Protein AF-A0A0H4QLF1-F1 (afdb_monomer_lite)

Organism: NCBI:txid1007676

pLDDT: mean 71.84, std 19.34, range [34.72, 92.56]

Sequence (118 aa):
MKTKSITLSILLIGISIGSITSIGSSPTSVSAYTSSTSNELPKKIMISREDISLPLSIPTYELNSNKIQKTSKKLNILNKEKTQLKTFYAKKISVHNRVYWKLANNKIIDDKRVVIIK

Foldseek 3Di:
DDDDDDDDDDDDDPDDDDPDDDDDDDPPPPPQQPFPQDPDFWFKKAFDDPDPPDDQWAWKWAQDSLDTHTDPDTHRQADPVNPDGDIFTWGWTAGPNFIWTQGPVRIIDGPVRIDTDD

Radius of gyration: 26.17 Å; chains: 1; bounding box: 83×54×43 Å

Secondary structure (DSSP, 8-state):
-PPP-----------------------------------PPPEEEEE--S-SSS-SEEEEEEEETTEEEEEEEEEE-B-TTSSSBPEEEEEEEEETTEEEEEETTSEEEEGGGEEE--

Structure (mmCIF, N/CA/C/O backbone):
data_AF-A0A0H4QLF1-F1
#
_entry.id   AF-A0A0H4QLF1-F1
#
loop_
_atom_site.group_PDB
_atom_site.id
_atom_site.type_symbol
_atom_site.label_atom_id
_atom_site.label_alt_id
_atom_site.label_comp_id
_atom_site.label_asym_id
_atom_site.label_entity_id
_atom_site.label_seq_id
_atom_site.pdbx_PDB_ins_code
_atom_site.Cartn_x
_atom_site.Cartn_y
_atom_site.Cartn_z
_atom_site.occupancy
_atom_site.B_iso_or_equiv
_atom_site.auth_seq_id
_atom_site.auth_comp_id
_atom_site.auth_asym_id
_atom_site.auth_atom_id
_atom_site.pdbx_PDB_model_num
ATOM 1 N N . MET A 1 1 ? 69.152 36.565 -18.820 1.00 41.06 1 MET A N 1
ATOM 2 C CA . MET A 1 1 ? 67.809 36.641 -18.200 1.00 41.06 1 MET A CA 1
ATOM 3 C C . MET A 1 1 ? 67.082 35.339 -18.507 1.00 41.06 1 MET A C 1
ATOM 5 O O . MET A 1 1 ? 66.979 34.998 -19.675 1.00 41.06 1 MET A O 1
ATOM 9 N N . LYS A 1 2 ? 66.697 34.562 -17.485 1.00 39.53 2 LYS A N 1
ATOM 10 C CA . LYS A 1 2 ? 66.029 33.257 -17.648 1.00 39.53 2 LYS A CA 1
ATOM 11 C C . LYS A 1 2 ? 64.514 33.473 -17.718 1.00 39.53 2 LYS A C 1
ATOM 13 O O . LYS A 1 2 ? 63.941 34.032 -16.785 1.00 39.53 2 LYS A O 1
ATOM 18 N N . THR A 1 3 ? 63.887 33.065 -18.815 1.00 44.91 3 THR A N 1
ATOM 19 C CA . THR A 1 3 ? 62.429 33.040 -18.987 1.00 44.91 3 THR A CA 1
ATOM 20 C C . THR A 1 3 ? 61.838 31.708 -18.526 1.00 44.91 3 THR A C 1
ATOM 22 O O . THR A 1 3 ? 62.526 30.702 -18.373 1.00 44.91 3 THR A O 1
ATOM 25 N N . LYS A 1 4 ? 60.554 31.786 -18.184 1.00 45.84 4 LYS A N 1
ATOM 26 C CA . LYS A 1 4 ? 59.809 30.938 -17.257 1.00 45.84 4 LYS A CA 1
ATOM 27 C C . LYS A 1 4 ? 59.284 29.638 -17.885 1.00 45.84 4 LYS A C 1
ATOM 29 O O . LYS A 1 4 ? 58.866 29.630 -19.032 1.00 45.84 4 LYS A O 1
ATOM 34 N N . SER A 1 5 ? 59.259 28.605 -17.039 1.00 47.84 5 SER A N 1
ATOM 35 C CA . SER A 1 5 ? 58.187 27.624 -16.778 1.00 47.84 5 SER A CA 1
ATOM 36 C C . SER A 1 5 ? 57.089 27.424 -17.827 1.00 47.84 5 SER A C 1
ATOM 38 O O . SER A 1 5 ? 56.299 28.341 -18.025 1.00 47.84 5 SER A O 1
ATOM 40 N N . ILE A 1 6 ? 56.938 26.185 -18.322 1.00 55.62 6 ILE A N 1
ATOM 41 C CA . ILE A 1 6 ? 55.639 25.551 -18.619 1.00 55.62 6 ILE A CA 1
ATOM 42 C C . ILE A 1 6 ? 55.780 24.037 -18.369 1.00 55.62 6 ILE A C 1
ATOM 44 O O . ILE A 1 6 ? 56.351 23.315 -19.181 1.00 55.62 6 ILE A O 1
ATOM 48 N N . THR A 1 7 ? 55.253 23.545 -17.249 1.00 52.88 7 THR A N 1
ATOM 49 C CA . THR A 1 7 ? 54.896 22.132 -17.059 1.00 52.88 7 THR A CA 1
ATOM 50 C C . THR A 1 7 ? 53.381 22.036 -17.116 1.00 52.88 7 THR A C 1
ATOM 52 O O . THR A 1 7 ? 52.693 22.478 -16.198 1.00 52.88 7 THR A O 1
ATOM 55 N N . LEU A 1 8 ? 52.848 21.477 -18.202 1.00 43.09 8 LEU A N 1
ATOM 56 C CA . LEU A 1 8 ? 51.429 21.167 -18.287 1.00 43.09 8 LEU A CA 1
ATOM 57 C C . LEU A 1 8 ? 51.195 19.938 -19.171 1.00 43.09 8 LEU A C 1
ATOM 59 O O . LEU A 1 8 ? 51.453 19.960 -20.369 1.00 43.09 8 LEU A O 1
ATOM 63 N N . SER A 1 9 ? 50.653 18.909 -18.522 1.00 42.34 9 SER A N 1
ATOM 64 C CA . SER A 1 9 ? 49.767 17.886 -19.082 1.00 42.34 9 SER A CA 1
ATOM 65 C C . SER A 1 9 ? 50.308 16.940 -20.146 1.00 42.34 9 SER A C 1
ATOM 67 O O . SER A 1 9 ? 50.145 17.205 -21.329 1.00 42.34 9 SER A O 1
ATOM 69 N N . ILE A 1 10 ? 50.708 15.735 -19.720 1.00 50.31 10 ILE A N 1
ATOM 70 C CA . ILE A 1 10 ? 50.267 14.504 -20.397 1.00 50.31 10 ILE A CA 1
ATOM 71 C C . ILE A 1 10 ? 49.868 13.477 -19.330 1.00 50.31 10 ILE A C 1
ATOM 73 O O . ILE A 1 10 ? 50.649 12.660 -18.853 1.00 50.31 10 ILE A O 1
ATOM 77 N N . LEU A 1 11 ? 48.602 13.589 -18.938 1.00 46.16 11 LEU A N 1
ATOM 78 C CA . LEU A 1 11 ? 47.746 12.488 -18.523 1.00 46.16 11 LEU A CA 1
ATOM 79 C C . LEU A 1 11 ? 47.736 11.459 -19.665 1.00 46.16 11 LEU A C 1
ATOM 81 O O . LEU A 1 11 ? 47.247 11.826 -20.725 1.00 46.16 11 LEU A O 1
ATOM 85 N N . LEU A 1 12 ? 48.259 10.238 -19.484 1.00 44.72 12 LEU A N 1
ATOM 86 C CA . LEU A 1 12 ? 47.732 9.006 -20.102 1.00 44.72 12 LEU A CA 1
ATOM 87 C C . LEU A 1 12 ? 48.572 7.757 -19.762 1.00 44.72 12 LEU A C 1
ATOM 89 O O . LEU A 1 12 ? 49.792 7.813 -19.699 1.00 44.72 12 LEU A O 1
ATOM 93 N N . ILE A 1 13 ? 47.869 6.620 -19.702 1.00 46.84 13 ILE A N 1
ATOM 94 C CA . ILE A 1 13 ? 48.340 5.220 -19.707 1.00 46.84 13 ILE A CA 1
ATOM 95 C C . ILE A 1 13 ? 48.477 4.577 -18.319 1.00 46.84 13 ILE A C 1
ATOM 97 O O . ILE A 1 13 ? 49.554 4.396 -17.765 1.00 46.84 13 ILE A O 1
ATOM 101 N N . GLY A 1 14 ? 47.330 4.122 -17.816 1.00 39.84 14 GLY A N 1
ATOM 102 C CA . GLY A 1 14 ? 47.233 2.948 -16.953 1.00 39.84 14 GLY A CA 1
ATOM 103 C C . GLY A 1 14 ? 46.393 1.882 -17.655 1.00 39.84 14 GLY A C 1
ATOM 104 O O . GLY A 1 14 ? 45.257 1.639 -17.264 1.00 39.84 14 GLY A O 1
ATOM 105 N N . ILE A 1 15 ? 46.910 1.305 -18.744 1.00 53.22 15 ILE A N 1
ATOM 106 C CA . ILE A 1 15 ? 46.337 0.105 -19.364 1.00 53.22 15 ILE A CA 1
ATOM 107 C C . ILE A 1 15 ? 46.997 -1.081 -18.663 1.00 53.22 15 ILE A C 1
ATOM 109 O O . ILE A 1 15 ? 48.130 -1.418 -18.982 1.00 53.22 15 ILE A O 1
ATOM 113 N N . SER A 1 16 ? 46.300 -1.703 -17.714 1.00 43.97 16 SER A N 1
ATOM 114 C CA . SER A 1 16 ? 46.700 -3.009 -17.188 1.00 43.97 16 SER A CA 1
ATOM 115 C C . SER A 1 16 ? 45.502 -3.945 -17.100 1.00 43.97 16 SER A C 1
ATOM 117 O O . SER A 1 16 ? 44.726 -3.906 -16.155 1.00 43.97 16 SER A O 1
ATOM 119 N N . ILE A 1 17 ? 45.400 -4.755 -18.155 1.00 53.56 17 ILE A N 1
ATOM 120 C CA . ILE A 1 17 ? 45.324 -6.221 -18.113 1.00 53.56 17 ILE A CA 1
ATOM 121 C C . ILE A 1 17 ? 44.131 -6.820 -17.353 1.00 53.56 17 ILE A C 1
ATOM 123 O O . ILE A 1 17 ? 44.076 -6.834 -16.129 1.00 53.56 17 ILE A O 1
ATOM 127 N N . GLY A 1 18 ? 43.236 -7.449 -18.117 1.00 43.41 18 GLY A N 1
ATOM 128 C CA . GLY A 1 18 ? 42.208 -8.337 -17.577 1.00 43.41 18 GLY A CA 1
ATOM 129 C C . GLY A 1 18 ? 41.304 -8.999 -18.616 1.00 43.41 18 GLY A C 1
ATOM 130 O O . GLY A 1 18 ? 40.170 -9.333 -18.296 1.00 43.41 18 GLY A O 1
ATOM 131 N N . SER A 1 19 ? 41.758 -9.181 -19.860 1.00 49.28 19 SER A N 1
ATOM 132 C CA . SER A 1 19 ? 41.023 -9.976 -20.849 1.00 49.28 19 SER A CA 1
ATOM 133 C C . SER A 1 19 ? 41.350 -11.454 -20.676 1.00 49.28 19 SER A C 1
ATOM 135 O O . SER A 1 19 ? 42.282 -11.942 -21.300 1.00 49.28 19 SER A O 1
ATOM 137 N N . ILE A 1 20 ? 40.575 -12.158 -19.853 1.00 53.44 20 ILE A N 1
ATOM 138 C CA . ILE A 1 20 ? 40.220 -13.569 -20.073 1.00 53.44 20 ILE A CA 1
ATOM 139 C C . ILE A 1 20 ? 38.977 -13.903 -19.246 1.00 53.44 20 ILE A C 1
ATOM 141 O O . ILE A 1 20 ? 39.060 -14.195 -18.063 1.00 53.44 20 ILE A O 1
ATOM 145 N N . THR A 1 21 ? 37.814 -13.853 -19.888 1.00 47.38 21 THR A N 1
ATOM 146 C CA . THR A 1 21 ? 36.712 -14.815 -19.708 1.00 47.38 21 THR A CA 1
ATOM 147 C C . THR A 1 21 ? 35.736 -14.604 -20.865 1.00 47.38 21 THR A C 1
ATOM 149 O O . THR A 1 21 ? 34.788 -13.828 -20.797 1.00 47.38 21 THR A O 1
ATOM 152 N N . SER A 1 22 ? 35.993 -15.280 -21.984 1.00 47.34 22 SER A N 1
ATOM 153 C CA . SER A 1 22 ? 34.999 -15.451 -23.039 1.00 47.34 22 SER A CA 1
ATOM 154 C C . SER A 1 22 ? 34.093 -16.622 -22.670 1.00 47.34 22 SER A C 1
ATOM 156 O O . SER A 1 22 ? 34.440 -17.759 -22.972 1.00 47.34 22 SER A O 1
ATOM 158 N N . ILE A 1 23 ? 32.937 -16.384 -22.052 1.00 51.50 23 ILE A N 1
ATOM 159 C CA . ILE A 1 23 ? 31.831 -17.346 -22.142 1.00 51.50 23 ILE A CA 1
ATOM 160 C C . ILE A 1 23 ? 30.514 -16.573 -22.222 1.00 51.50 23 ILE A C 1
ATOM 162 O O . ILE A 1 23 ? 30.052 -15.998 -2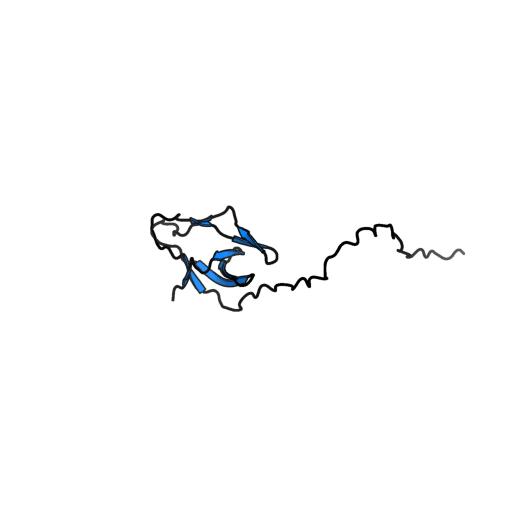1.245 1.00 51.50 23 ILE A O 1
ATOM 166 N N . GLY A 1 24 ? 29.961 -16.558 -23.437 1.00 43.69 24 GLY A N 1
ATOM 167 C CA . GLY A 1 24 ? 28.544 -16.426 -23.772 1.00 43.69 24 GLY A CA 1
ATOM 168 C C . GLY A 1 24 ? 27.674 -15.550 -22.879 1.00 43.69 24 GLY A C 1
ATOM 169 O O . GLY A 1 24 ? 27.102 -16.014 -21.900 1.00 43.69 24 GLY A O 1
ATOM 170 N N . SER A 1 25 ? 27.432 -14.319 -23.305 1.00 39.44 25 SER A N 1
ATOM 171 C CA . SER A 1 25 ? 26.171 -13.640 -23.027 1.00 39.44 25 SER A CA 1
ATOM 172 C C . SER A 1 25 ? 25.948 -12.652 -24.150 1.00 39.44 25 SER A C 1
ATOM 174 O O . SER A 1 25 ? 26.710 -11.701 -24.314 1.00 39.44 25 SER A O 1
ATOM 176 N N . SER A 1 26 ? 24.924 -12.921 -24.953 1.00 42.28 26 SER A N 1
ATOM 177 C CA . SER A 1 26 ? 24.328 -11.966 -25.877 1.00 42.28 26 SER A CA 1
ATOM 178 C C . SER A 1 26 ? 24.314 -10.571 -25.242 1.00 42.28 26 SER A C 1
ATOM 180 O O . SER A 1 26 ? 24.057 -10.483 -24.033 1.00 42.28 26 SER A O 1
ATOM 182 N N . PRO A 1 27 ? 24.538 -9.480 -26.000 1.00 46.03 27 PRO A N 1
ATOM 183 C CA . PRO A 1 27 ? 24.202 -8.149 -25.523 1.00 46.03 27 PRO A CA 1
ATOM 184 C C . PRO A 1 27 ? 22.690 -8.137 -25.317 1.00 46.03 27 PRO A C 1
ATOM 186 O O . PRO A 1 27 ? 21.909 -7.839 -26.216 1.00 46.03 27 PRO A O 1
ATOM 189 N N . THR A 1 28 ? 22.263 -8.566 -24.134 1.00 37.34 28 THR A N 1
ATOM 190 C CA . THR A 1 28 ? 20.879 -8.498 -23.719 1.00 37.34 28 THR A CA 1
ATOM 191 C C . THR A 1 28 ? 20.695 -7.021 -23.498 1.00 37.34 28 THR A C 1
ATOM 193 O O . THR A 1 28 ? 21.183 -6.472 -22.509 1.00 37.34 28 THR A O 1
ATOM 196 N N . SER A 1 29 ? 20.125 -6.362 -24.505 1.00 40.12 29 SER A N 1
ATOM 197 C CA . SER A 1 29 ? 19.739 -4.969 -24.453 1.00 40.12 29 SER A CA 1
ATOM 198 C C . SER A 1 29 ? 19.069 -4.766 -23.106 1.00 40.12 29 SER A C 1
ATOM 200 O O . SER A 1 29 ? 18.008 -5.336 -22.841 1.00 40.12 29 SER A O 1
ATOM 202 N N . VAL A 1 30 ? 19.730 -4.030 -22.214 1.00 39.78 30 VAL A N 1
ATOM 203 C CA . VAL A 1 30 ? 19.123 -3.626 -20.955 1.00 39.78 30 VAL A CA 1
ATOM 204 C C . VAL A 1 30 ? 18.097 -2.596 -21.384 1.00 39.78 30 VAL A C 1
ATOM 206 O O . VAL A 1 30 ? 18.397 -1.411 -21.492 1.00 39.78 30 VAL A O 1
ATOM 209 N N . SER A 1 31 ? 16.916 -3.077 -21.780 1.00 34.72 31 SER A N 1
ATOM 210 C CA . SER A 1 31 ? 15.772 -2.230 -22.045 1.00 34.72 31 SER A CA 1
ATOM 211 C C . SER A 1 31 ? 15.609 -1.418 -20.775 1.00 34.72 31 SER A C 1
ATOM 213 O O . SER A 1 31 ? 15.320 -1.966 -19.709 1.00 34.72 31 SER A O 1
ATOM 215 N N . ALA A 1 32 ? 15.944 -0.133 -20.852 1.00 38.69 32 ALA A N 1
ATOM 216 C CA . ALA A 1 32 ? 15.728 0.789 -19.766 1.00 38.69 32 ALA A CA 1
ATOM 217 C C . ALA A 1 32 ? 14.212 0.840 -19.590 1.00 38.69 32 ALA A C 1
ATOM 219 O O . ALA A 1 32 ? 13.514 1.534 -20.324 1.00 38.69 32 ALA A O 1
ATOM 220 N N . TYR A 1 33 ? 13.697 0.022 -18.672 1.00 40.56 33 TYR A N 1
ATOM 221 C CA . TYR A 1 33 ? 12.295 0.022 -18.296 1.00 40.56 33 TYR A CA 1
ATOM 222 C C . TYR A 1 33 ? 12.035 1.363 -17.616 1.00 40.56 33 TYR A C 1
ATOM 224 O O . TYR A 1 33 ? 12.266 1.552 -16.417 1.00 40.56 33 TYR A O 1
ATOM 232 N N . THR A 1 34 ? 11.644 2.335 -18.432 1.00 45.31 34 THR A N 1
ATOM 233 C CA . THR A 1 34 ? 11.231 3.656 -18.001 1.00 45.31 34 THR A CA 1
ATOM 234 C C . THR A 1 34 ? 9.983 3.467 -17.151 1.00 45.31 34 THR A C 1
ATOM 236 O O . THR A 1 34 ? 8.945 2.990 -17.603 1.00 45.31 34 THR A O 1
ATOM 239 N N . SER A 1 35 ? 10.091 3.788 -15.864 1.00 45.94 35 SER A N 1
ATOM 240 C CA . SER A 1 35 ? 8.927 3.914 -14.999 1.00 45.94 35 SER A CA 1
ATOM 241 C C . SER A 1 35 ? 8.051 5.027 -15.568 1.00 45.94 35 SER A C 1
ATOM 243 O O . SER A 1 35 ? 8.357 6.212 -15.404 1.00 45.94 35 SER A O 1
ATOM 245 N N . SER A 1 36 ? 6.978 4.666 -16.264 1.00 50.91 36 SER A N 1
ATOM 246 C CA . SER A 1 36 ? 5.980 5.620 -16.726 1.00 50.91 36 SER A CA 1
ATOM 247 C C . SER A 1 36 ? 5.239 6.147 -15.497 1.00 50.91 36 SER A C 1
ATOM 249 O O . SER A 1 36 ? 4.278 5.549 -15.001 1.00 50.91 36 SER A O 1
ATOM 251 N N . THR A 1 37 ? 5.731 7.257 -14.951 1.00 54.84 37 THR A N 1
ATOM 252 C CA . THR A 1 37 ? 4.991 8.020 -13.952 1.00 54.84 37 THR A CA 1
ATOM 253 C C . THR A 1 37 ? 3.782 8.591 -14.681 1.00 54.84 37 THR A C 1
ATOM 255 O O . THR A 1 37 ? 3.941 9.474 -15.516 1.00 54.84 37 THR A O 1
ATOM 258 N N . SER A 1 38 ? 2.586 8.047 -14.428 1.00 57.69 38 SER A N 1
ATOM 259 C CA . SER A 1 38 ? 1.348 8.570 -15.021 1.00 57.69 38 SER A CA 1
ATOM 260 C C . SER A 1 38 ? 1.244 10.071 -14.731 1.00 57.69 38 SER A C 1
ATOM 262 O O . SER A 1 38 ? 1.606 10.506 -13.641 1.00 57.69 38 SER A O 1
ATOM 264 N N . ASN A 1 39 ? 0.780 10.883 -15.680 1.00 59.91 39 ASN A N 1
ATOM 265 C CA . ASN A 1 39 ? 0.570 12.325 -15.480 1.00 59.91 39 ASN A CA 1
ATOM 266 C C . ASN A 1 39 ? -0.737 12.650 -14.739 1.00 59.91 39 ASN A C 1
ATOM 268 O O . ASN A 1 39 ? -1.097 13.814 -14.604 1.00 59.91 39 ASN A O 1
ATOM 272 N N . GLU A 1 40 ? -1.432 11.642 -14.211 1.00 72.06 40 GLU A N 1
ATOM 273 C CA . GLU A 1 40 ? -2.665 11.847 -13.457 1.00 72.06 40 GLU A CA 1
ATOM 274 C C . GLU A 1 40 ? -2.462 12.695 -12.192 1.00 72.06 40 GLU A C 1
ATOM 276 O O . GLU A 1 40 ? -1.471 12.562 -11.462 1.00 72.06 40 GLU A O 1
ATOM 281 N N . LEU A 1 41 ? -3.449 13.554 -11.924 1.00 83.12 41 LEU A N 1
ATOM 282 C CA . LEU A 1 41 ? -3.541 14.322 -10.687 1.00 83.12 41 LEU A CA 1
ATOM 283 C C . LEU A 1 41 ? -3.705 13.386 -9.475 1.00 83.12 41 LEU A C 1
ATOM 285 O O . LEU A 1 41 ? -4.290 12.303 -9.606 1.00 83.12 41 LEU A O 1
ATOM 289 N N . PRO A 1 42 ? -3.221 13.783 -8.282 1.00 89.00 42 PRO A N 1
ATOM 290 C CA . PRO A 1 42 ? -3.487 13.045 -7.054 1.00 89.00 42 PRO A CA 1
ATOM 291 C C . PRO A 1 42 ? -4.994 12.892 -6.815 1.00 89.00 42 PRO A C 1
ATOM 293 O O . PRO A 1 42 ? -5.747 13.858 -6.913 1.00 89.00 42 PRO A O 1
ATOM 296 N N . LYS A 1 43 ? -5.429 11.683 -6.463 1.00 91.00 43 LYS A N 1
ATOM 297 C CA . LYS A 1 43 ? -6.820 11.355 -6.129 1.00 91.00 43 LYS A CA 1
ATOM 298 C C . LYS A 1 43 ? -6.928 10.989 -4.655 1.00 91.00 43 LYS A C 1
ATOM 300 O O . LYS A 1 43 ? -5.966 10.500 -4.053 1.00 91.00 43 LYS A O 1
ATOM 305 N N . LYS A 1 44 ? -8.106 11.216 -4.074 1.00 92.44 44 LYS A N 1
ATOM 306 C CA . LYS A 1 44 ? -8.423 10.745 -2.727 1.00 92.44 44 LYS A CA 1
ATOM 307 C C . LYS A 1 44 ? -8.735 9.252 -2.791 1.00 92.44 44 LYS A C 1
ATOM 309 O O . LYS A 1 44 ? -9.599 8.808 -3.543 1.00 92.44 44 LYS A O 1
ATOM 314 N N . ILE A 1 45 ? -8.009 8.479 -2.003 1.00 90.56 45 ILE A N 1
ATOM 315 C CA . ILE A 1 45 ? -8.124 7.032 -1.944 1.00 90.56 45 ILE A CA 1
ATOM 316 C C . ILE A 1 45 ? -8.354 6.565 -0.512 1.00 90.56 45 ILE A C 1
ATOM 318 O O . ILE A 1 45 ? -7.932 7.205 0.455 1.00 90.56 45 ILE A O 1
ATOM 322 N N . MET A 1 46 ? -8.988 5.412 -0.383 1.00 90.44 46 MET A N 1
ATOM 323 C CA . MET A 1 46 ? -9.101 4.657 0.854 1.00 90.44 46 MET A CA 1
ATOM 324 C C . MET A 1 46 ? -8.529 3.267 0.625 1.00 90.44 46 MET A C 1
ATOM 326 O O . MET A 1 46 ? -8.615 2.727 -0.474 1.00 90.44 46 MET A O 1
ATOM 330 N N . ILE A 1 47 ? -7.924 2.677 1.647 1.00 87.69 47 ILE A N 1
ATOM 331 C CA . ILE A 1 47 ? -7.433 1.304 1.537 1.00 87.69 47 ILE A CA 1
ATOM 332 C C . ILE A 1 47 ? -8.637 0.372 1.680 1.00 87.69 47 ILE A C 1
ATOM 334 O O . ILE A 1 47 ? -9.324 0.405 2.700 1.00 87.69 47 ILE A O 1
ATOM 338 N N . SER A 1 48 ? -8.892 -0.416 0.635 1.00 76.75 48 SER A N 1
ATOM 339 C CA . SER A 1 48 ? -9.925 -1.445 0.608 1.00 76.75 48 SER A CA 1
ATOM 340 C C . SER A 1 48 ? -9.651 -2.479 1.690 1.00 76.75 48 SER A C 1
ATOM 342 O O . SER A 1 48 ? -8.513 -2.936 1.853 1.00 76.75 48 SER A O 1
ATOM 344 N N . ARG A 1 49 ? -10.701 -2.865 2.409 1.00 73.31 49 ARG A N 1
ATOM 345 C CA . ARG A 1 49 ? -10.680 -4.009 3.311 1.00 73.31 49 ARG A CA 1
ATOM 346 C C . ARG A 1 49 ? -11.865 -4.905 2.993 1.00 73.31 49 ARG A C 1
ATOM 348 O O . ARG A 1 49 ? -12.976 -4.412 2.842 1.00 73.31 49 ARG A O 1
ATOM 355 N N . GLU A 1 50 ? -11.602 -6.199 2.925 1.00 65.50 50 GLU A N 1
ATOM 356 C CA . GLU A 1 50 ? -12.645 -7.219 2.785 1.00 65.50 50 GLU A CA 1
ATOM 357 C C . GLU A 1 50 ? -13.159 -7.669 4.164 1.00 65.50 50 GLU A C 1
ATOM 359 O O . GLU A 1 50 ? -14.330 -7.995 4.296 1.00 65.50 50 GLU A O 1
ATOM 364 N N . ASP A 1 51 ? -12.314 -7.611 5.209 1.00 59.06 51 ASP A N 1
ATOM 365 C CA . ASP A 1 51 ? -12.633 -8.091 6.564 1.00 59.06 51 ASP A CA 1
ATOM 366 C C . ASP A 1 51 ? -11.971 -7.225 7.672 1.00 59.06 51 ASP A C 1
ATOM 368 O O . ASP A 1 51 ? -10.946 -6.549 7.478 1.00 59.06 51 ASP A O 1
ATOM 372 N N . ILE A 1 52 ? -12.585 -7.222 8.856 1.00 58.50 52 ILE A N 1
ATOM 373 C CA . ILE A 1 52 ? -12.127 -6.614 10.108 1.00 58.50 52 ILE A CA 1
ATOM 374 C C . ILE A 1 52 ? -10.979 -7.415 10.746 1.00 58.50 52 ILE A C 1
ATOM 376 O O . ILE A 1 52 ? -10.115 -6.809 11.383 1.00 58.50 52 ILE A O 1
ATOM 380 N N . SER A 1 53 ? -10.915 -8.729 10.503 1.00 63.53 53 SER A N 1
ATOM 381 C CA . SER A 1 53 ? -9.867 -9.634 11.009 1.00 63.53 53 SER A CA 1
ATOM 382 C C . SER A 1 53 ? -8.464 -9.358 10.438 1.00 63.53 53 SER A C 1
ATOM 384 O O . SER A 1 53 ? -7.449 -9.690 11.054 1.00 63.53 53 SER A O 1
ATOM 386 N N . LEU A 1 54 ? -8.389 -8.714 9.268 1.00 68.62 54 LEU A N 1
ATOM 387 C CA . LEU A 1 54 ? -7.130 -8.366 8.617 1.00 68.62 54 LEU A CA 1
ATOM 388 C C . LEU A 1 54 ? -6.378 -7.249 9.364 1.00 68.62 54 LEU A C 1
ATOM 390 O O . LEU A 1 54 ? -6.993 -6.372 9.977 1.00 68.62 54 LEU A O 1
ATOM 394 N N . PRO A 1 55 ? -5.035 -7.212 9.263 1.00 69.88 55 PRO A N 1
ATOM 395 C CA . PRO A 1 55 ? -4.227 -6.226 9.966 1.00 69.88 55 PRO A CA 1
ATOM 396 C C . PRO A 1 55 ? -4.672 -4.789 9.668 1.00 69.88 55 PRO A C 1
ATOM 398 O O . PRO A 1 55 ? -4.677 -4.354 8.517 1.00 69.88 55 PRO A O 1
ATOM 401 N N . LEU A 1 56 ? -4.905 -4.001 10.724 1.00 80.94 56 LEU A N 1
ATOM 402 C CA . LEU A 1 56 ? -5.198 -2.554 10.670 1.00 80.94 56 LEU A CA 1
ATOM 403 C C . LEU A 1 56 ? -4.012 -1.706 10.164 1.00 80.94 56 LEU A C 1
ATOM 405 O O . LEU A 1 56 ? -4.004 -0.475 10.231 1.00 80.94 56 LEU A O 1
ATOM 409 N N . SER A 1 57 ? -2.966 -2.368 9.680 1.00 83.50 57 SER A N 1
ATOM 410 C CA . SER A 1 57 ? -1.830 -1.745 9.036 1.00 83.50 57 SER A CA 1
ATOM 411 C C . SER A 1 57 ? -1.358 -2.606 7.872 1.00 83.50 57 SER A C 1
ATOM 413 O O . SER A 1 57 ? -1.175 -3.816 8.013 1.00 83.50 57 SER A O 1
ATOM 415 N N . ILE A 1 58 ? -1.146 -1.986 6.714 1.00 85.94 58 ILE A N 1
ATOM 416 C CA . ILE A 1 58 ? -0.690 -2.694 5.515 1.00 85.94 58 ILE A CA 1
ATOM 417 C C . ILE A 1 58 ? 0.813 -2.490 5.307 1.00 85.94 58 ILE A C 1
ATOM 419 O O . ILE A 1 58 ? 1.339 -1.421 5.636 1.00 85.94 58 ILE A O 1
ATOM 423 N N . PRO A 1 59 ? 1.533 -3.488 4.768 1.00 86.94 59 PRO A N 1
ATOM 424 C CA . PRO A 1 59 ? 2.915 -3.284 4.359 1.00 86.94 59 PRO A CA 1
ATOM 425 C C . PRO A 1 59 ? 2.975 -2.212 3.268 1.00 86.94 59 PRO A C 1
ATOM 427 O O . PRO A 1 59 ? 2.170 -2.226 2.335 1.00 86.94 59 PRO A O 1
ATOM 430 N N . THR A 1 60 ? 3.937 -1.300 3.386 1.00 90.75 60 THR A N 1
ATOM 431 C CA . THR A 1 60 ? 4.249 -0.342 2.322 1.00 90.75 60 THR A CA 1
ATOM 432 C C . THR A 1 60 ? 5.458 -0.780 1.517 1.00 90.75 60 THR A C 1
ATOM 434 O O . THR A 1 60 ? 6.232 -1.648 1.931 1.00 90.75 60 THR A O 1
ATOM 437 N N . TYR A 1 61 ? 5.607 -0.163 0.354 1.00 91.25 61 TYR A N 1
ATOM 438 C CA . TYR A 1 61 ? 6.779 -0.309 -0.490 1.00 91.25 61 TYR A CA 1
ATOM 439 C C . TYR A 1 61 ? 7.410 1.057 -0.754 1.00 91.25 61 TYR A C 1
ATOM 441 O O . TYR A 1 61 ? 6.745 2.086 -0.629 1.00 91.25 61 TYR A O 1
ATOM 449 N N . GLU A 1 62 ? 8.676 1.060 -1.139 1.00 89.75 62 GLU A N 1
ATOM 450 C CA . GLU A 1 62 ? 9.405 2.234 -1.610 1.00 89.75 62 GLU A CA 1
ATOM 451 C C . GLU A 1 62 ? 9.889 2.002 -3.041 1.00 89.75 62 GLU A C 1
ATOM 453 O O . GLU A 1 62 ? 10.210 0.875 -3.430 1.00 89.75 62 GLU A O 1
ATOM 458 N N . LEU A 1 63 ? 9.916 3.078 -3.830 1.00 84.94 63 LEU A N 1
ATOM 459 C CA . LEU A 1 63 ? 10.509 3.077 -5.164 1.00 84.94 63 LEU A CA 1
ATOM 460 C C . LEU A 1 63 ? 11.945 3.572 -5.067 1.00 84.94 63 LEU A C 1
ATOM 462 O O . LEU A 1 63 ? 12.172 4.741 -4.749 1.00 84.94 63 LEU A O 1
ATOM 466 N N . ASN A 1 64 ? 12.891 2.696 -5.391 1.00 83.19 64 ASN A N 1
ATOM 467 C CA . ASN A 1 64 ? 14.301 3.036 -5.522 1.00 83.19 64 ASN A CA 1
ATOM 468 C C . ASN A 1 64 ? 14.785 2.625 -6.912 1.00 83.19 64 ASN A C 1
ATOM 470 O O . ASN A 1 64 ? 14.775 1.439 -7.238 1.00 83.19 64 ASN A O 1
ATOM 474 N N . SER A 1 65 ? 15.209 3.598 -7.724 1.00 80.00 65 SER A N 1
ATOM 475 C CA . SER A 1 65 ? 15.801 3.354 -9.049 1.00 80.00 65 SER A CA 1
ATOM 476 C C . SER A 1 65 ? 14.964 2.382 -9.897 1.00 80.00 65 SER A C 1
ATOM 478 O O . SER A 1 65 ? 15.452 1.364 -10.381 1.00 80.00 65 SER A O 1
ATOM 480 N N . ASN A 1 66 ? 13.659 2.655 -9.989 1.00 74.25 66 ASN A N 1
ATOM 481 C CA . ASN A 1 66 ? 12.629 1.846 -10.662 1.00 74.25 66 ASN A CA 1
ATOM 482 C C . ASN A 1 66 ? 12.326 0.472 -10.042 1.00 74.25 66 ASN A C 1
ATOM 484 O O . ASN A 1 66 ? 11.396 -0.199 -10.484 1.00 74.25 66 ASN A O 1
ATOM 488 N N . LYS A 1 67 ? 13.019 0.061 -8.981 1.00 81.06 67 LYS A N 1
ATOM 489 C CA . LYS A 1 67 ? 12.731 -1.169 -8.236 1.00 81.06 67 LYS A CA 1
ATOM 490 C C . LYS A 1 67 ? 11.793 -0.880 -7.066 1.00 81.06 67 LYS A C 1
ATOM 492 O O . LYS A 1 67 ? 11.951 0.110 -6.354 1.00 81.06 67 LYS A O 1
ATOM 497 N N . ILE A 1 68 ? 10.827 -1.772 -6.859 1.00 86.38 68 ILE A N 1
ATOM 498 C CA . ILE A 1 68 ? 9.919 -1.739 -5.710 1.00 86.38 68 ILE A CA 1
ATOM 499 C C . ILE A 1 68 ? 10.526 -2.585 -4.593 1.00 86.38 68 ILE A C 1
ATOM 501 O O . ILE A 1 68 ? 10.761 -3.778 -4.777 1.00 86.38 68 ILE A O 1
ATOM 505 N N . GLN A 1 69 ? 10.762 -1.981 -3.432 1.00 88.88 69 GLN A N 1
ATOM 506 C CA . GLN A 1 69 ? 11.289 -2.669 -2.253 1.00 88.88 69 GLN A CA 1
ATOM 507 C C . GLN A 1 69 ? 10.256 -2.642 -1.129 1.00 88.88 69 GLN A C 1
ATOM 509 O O . GLN A 1 69 ? 9.657 -1.605 -0.846 1.00 88.88 69 GLN A O 1
ATOM 514 N N . LYS A 1 70 ? 10.018 -3.789 -0.488 1.00 87.69 70 LYS A N 1
ATOM 515 C CA . LYS A 1 70 ? 9.098 -3.879 0.652 1.00 87.69 70 LYS A CA 1
ATOM 516 C C . LYS A 1 70 ? 9.729 -3.212 1.867 1.00 87.69 70 LYS A C 1
ATOM 518 O O . LYS A 1 70 ? 10.840 -3.558 2.255 1.00 87.69 70 LYS A O 1
ATOM 523 N N . THR A 1 71 ? 9.001 -2.300 2.500 1.00 88.31 71 THR A N 1
ATOM 524 C CA . THR A 1 71 ? 9.469 -1.636 3.718 1.00 88.31 71 THR A CA 1
ATOM 525 C C . THR A 1 71 ? 9.083 -2.438 4.956 1.00 88.31 71 THR A C 1
ATOM 527 O O . THR A 1 71 ? 8.002 -3.029 5.005 1.00 88.31 71 THR A O 1
ATOM 530 N N . SER A 1 72 ? 9.903 -2.370 6.007 1.00 85.94 72 SER A N 1
ATOM 531 C CA . SER A 1 72 ? 9.533 -2.854 7.347 1.00 85.94 72 SER A CA 1
ATOM 532 C C . SER A 1 72 ? 8.416 -2.019 7.985 1.00 85.94 72 SER A C 1
ATOM 534 O O . SER A 1 72 ? 7.629 -2.520 8.788 1.00 85.94 72 SER A O 1
ATOM 536 N N . LYS A 1 73 ? 8.309 -0.743 7.596 1.00 84.38 73 LYS A N 1
ATOM 537 C CA . LYS A 1 73 ? 7.252 0.163 8.048 1.00 84.38 73 LYS A CA 1
ATOM 538 C C . LYS A 1 73 ? 5.899 -0.283 7.490 1.00 84.38 73 LYS A C 1
ATOM 540 O O . LYS A 1 73 ? 5.766 -0.607 6.310 1.00 84.38 73 LYS A O 1
ATOM 545 N N . LYS A 1 74 ? 4.881 -0.255 8.347 1.00 86.69 74 LYS A N 1
ATOM 546 C CA . LYS A 1 74 ? 3.485 -0.469 7.957 1.00 86.69 74 LYS A CA 1
ATOM 547 C C . LYS A 1 74 ? 2.745 0.860 7.968 1.00 86.69 74 LYS A C 1
ATOM 549 O O . LYS A 1 74 ? 3.033 1.741 8.780 1.00 86.69 74 LYS A O 1
ATOM 554 N N . LEU A 1 75 ? 1.802 1.019 7.052 1.00 87.19 75 LEU A N 1
ATOM 555 C CA . LEU A 1 75 ? 0.913 2.168 7.031 1.00 87.19 75 LEU A CA 1
ATOM 556 C C . LEU A 1 75 ? -0.304 1.866 7.892 1.00 87.19 75 LEU A C 1
ATOM 558 O O . LEU A 1 75 ? -1.016 0.906 7.616 1.00 87.19 75 LEU A O 1
ATOM 562 N N . ASN A 1 76 ? -0.540 2.689 8.911 1.00 85.94 76 ASN A N 1
ATOM 563 C CA . ASN A 1 76 ? -1.773 2.632 9.686 1.00 85.94 76 ASN A CA 1
ATOM 564 C C . ASN A 1 76 ? -2.939 3.128 8.821 1.00 85.94 76 ASN A C 1
ATOM 566 O O . ASN A 1 76 ? -2.868 4.232 8.270 1.00 85.94 76 ASN A O 1
ATOM 570 N N . ILE A 1 77 ? -3.976 2.303 8.699 1.00 87.38 77 ILE A N 1
ATOM 571 C CA . ILE A 1 77 ? -5.133 2.581 7.844 1.00 87.38 77 ILE A CA 1
ATOM 572 C C . ILE A 1 77 ? -6.309 3.177 8.619 1.00 87.38 77 ILE A C 1
ATOM 574 O O . ILE A 1 77 ? -7.306 3.514 7.996 1.00 87.38 77 ILE A O 1
ATOM 578 N N . LEU A 1 78 ? -6.211 3.326 9.943 1.00 86.56 78 LEU A N 1
ATOM 579 C CA . LEU A 1 78 ? -7.211 4.019 10.754 1.00 86.56 78 LEU A CA 1
ATOM 580 C C . LEU A 1 78 ? -6.847 5.493 10.963 1.00 86.56 78 LEU A C 1
ATOM 582 O O . LEU A 1 78 ? -5.674 5.888 10.943 1.00 86.56 78 LEU A O 1
ATOM 586 N N . ASN A 1 79 ? -7.871 6.323 11.158 1.00 82.94 79 ASN A N 1
ATOM 587 C CA . ASN A 1 79 ? -7.713 7.712 11.570 1.00 82.94 79 ASN A CA 1
ATOM 588 C C . ASN A 1 79 ? -7.119 7.801 12.994 1.00 82.94 79 ASN A C 1
ATOM 590 O O . ASN A 1 79 ? -6.944 6.801 13.692 1.00 82.94 79 ASN A O 1
ATOM 594 N N . LYS A 1 80 ? -6.777 9.019 13.431 1.00 79.75 80 LYS A N 1
ATOM 595 C CA . LYS A 1 80 ? -6.156 9.247 14.749 1.00 79.75 80 LYS A CA 1
ATOM 596 C C . LYS A 1 80 ? -7.045 8.765 15.906 1.00 79.75 80 LYS A C 1
ATOM 5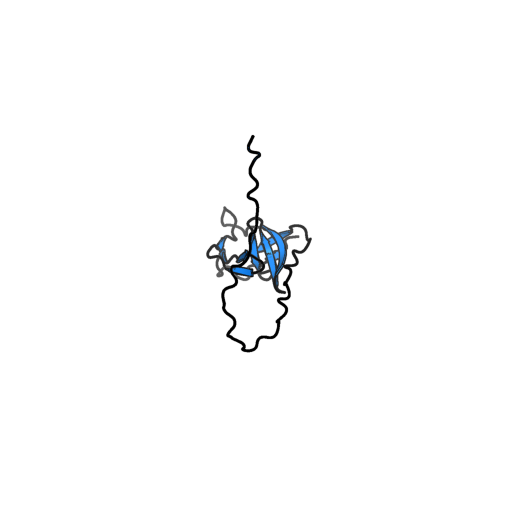98 O O . LYS A 1 80 ? -6.524 8.280 16.903 1.00 79.75 80 LYS A O 1
ATOM 603 N N . GLU A 1 81 ? -8.360 8.853 15.731 1.00 82.81 81 GLU A N 1
ATOM 604 C CA . GLU A 1 81 ? -9.383 8.427 16.694 1.00 82.81 81 GLU A CA 1
ATOM 605 C C . GLU A 1 81 ? -9.642 6.912 16.673 1.00 82.81 81 GLU A C 1
ATOM 607 O O . GLU A 1 81 ? -10.362 6.402 17.521 1.00 82.81 81 GLU A O 1
ATOM 612 N N . LYS A 1 82 ? -9.025 6.174 15.738 1.00 81.19 82 LYS A N 1
ATOM 613 C CA . LYS A 1 82 ? -9.167 4.724 15.522 1.00 81.19 82 LYS A CA 1
ATOM 614 C C . LYS A 1 82 ? -10.588 4.244 15.182 1.00 81.19 82 LYS A C 1
ATOM 616 O O . LYS A 1 82 ? -10.822 3.040 15.156 1.00 81.19 82 LYS A O 1
ATOM 621 N N . THR A 1 83 ? -11.511 5.149 14.876 1.00 78.12 83 THR A N 1
ATOM 622 C CA . THR A 1 83 ? -12.929 4.845 14.619 1.00 78.12 83 THR A CA 1
ATOM 623 C C . THR A 1 83 ? -13.254 4.668 13.140 1.00 78.12 83 THR A C 1
ATOM 625 O O . THR A 1 83 ? -14.238 4.019 12.800 1.00 78.12 83 THR A O 1
ATOM 628 N N . GLN A 1 84 ? -12.443 5.236 12.244 1.00 81.00 84 GLN A N 1
ATOM 629 C CA . GLN A 1 84 ? -12.730 5.264 10.808 1.00 81.00 84 GLN A CA 1
ATOM 630 C C . GLN A 1 84 ? -11.487 4.956 9.978 1.00 81.00 84 GLN A C 1
ATOM 632 O O . GLN A 1 84 ? -10.352 5.168 10.417 1.00 81.00 84 GLN A O 1
ATOM 637 N N . LEU A 1 85 ? -11.699 4.494 8.745 1.00 85.56 85 LEU A N 1
ATOM 638 C CA . LEU A 1 85 ? -10.620 4.335 7.777 1.00 85.56 85 LEU A CA 1
ATOM 639 C C . LEU A 1 85 ? -10.052 5.698 7.378 1.00 85.56 85 LEU A C 1
ATOM 641 O O . LEU A 1 85 ? -10.771 6.656 7.099 1.00 85.56 85 LEU A O 1
ATOM 645 N N . LYS A 1 86 ? -8.726 5.779 7.339 1.00 87.06 86 LYS A N 1
ATOM 646 C CA . LYS A 1 86 ? -8.001 6.964 6.916 1.00 87.06 86 LYS A CA 1
ATOM 647 C C . LYS A 1 86 ? -8.029 7.066 5.397 1.00 87.06 86 LYS A C 1
ATOM 649 O O . LYS A 1 86 ? -7.717 6.113 4.683 1.00 87.06 86 LYS A O 1
ATOM 654 N N . THR A 1 87 ? -8.344 8.259 4.915 1.00 89.81 87 THR A N 1
ATOM 655 C CA . THR A 1 87 ? -8.252 8.601 3.497 1.00 89.81 87 THR A CA 1
ATOM 656 C C . THR A 1 87 ? -6.896 9.222 3.195 1.00 89.81 87 THR A C 1
ATOM 658 O O . THR A 1 87 ? -6.378 10.007 3.994 1.00 89.81 87 THR A O 1
ATOM 661 N N . PHE A 1 88 ? -6.339 8.917 2.031 1.00 90.25 88 PHE A N 1
ATOM 662 C CA . PHE A 1 88 ? -5.038 9.404 1.591 1.00 90.25 88 PHE A CA 1
ATOM 663 C C . PHE A 1 88 ? -5.164 10.100 0.241 1.00 90.25 88 PHE A C 1
ATOM 665 O O . PHE A 1 88 ? -5.957 9.682 -0.593 1.00 90.25 88 PHE A O 1
ATOM 672 N N . TYR A 1 89 ? -4.348 11.123 -0.002 1.00 91.12 89 TYR A N 1
ATOM 673 C CA . TYR A 1 89 ? -4.129 11.624 -1.356 1.00 91.12 89 TYR A CA 1
ATOM 674 C C . TYR A 1 89 ? -2.959 10.867 -1.976 1.00 91.12 89 TYR A C 1
ATOM 676 O O . TYR A 1 89 ? -1.875 10.797 -1.388 1.00 91.12 89 TYR A O 1
ATOM 684 N N . ALA A 1 90 ? -3.191 10.273 -3.141 1.00 92.56 90 ALA A N 1
ATOM 685 C CA . ALA A 1 90 ? -2.212 9.434 -3.810 1.00 92.56 90 ALA A CA 1
ATOM 686 C C . ALA A 1 90 ? -2.265 9.613 -5.324 1.00 92.56 90 ALA A C 1
ATOM 688 O O . ALA A 1 90 ? -3.314 9.895 -5.901 1.00 92.56 90 ALA A O 1
ATOM 689 N N . LYS A 1 91 ? -1.125 9.404 -5.976 1.00 92.25 91 LYS A N 1
ATOM 690 C CA . LYS A 1 91 ? -0.992 9.438 -7.429 1.00 92.25 91 LYS A CA 1
ATOM 691 C C . LYS A 1 91 ? -0.840 8.022 -7.970 1.00 92.25 91 LYS A C 1
ATOM 693 O O . LYS A 1 91 ? -0.025 7.254 -7.457 1.00 92.25 91 LYS A O 1
ATOM 698 N N . LYS A 1 92 ? -1.607 7.678 -9.002 1.00 90.50 92 LYS A N 1
ATOM 699 C CA . LYS A 1 92 ? -1.497 6.379 -9.671 1.00 90.50 92 LYS A CA 1
ATOM 700 C C . LYS A 1 92 ? -0.189 6.333 -10.467 1.00 90.50 92 LYS A C 1
ATOM 702 O O . LYS A 1 92 ? 0.161 7.303 -11.133 1.00 90.50 92 LYS A O 1
ATOM 707 N N . ILE A 1 93 ? 0.567 5.247 -10.363 1.00 88.94 93 ILE A N 1
ATOM 708 C CA . ILE A 1 93 ? 1.838 5.040 -11.069 1.00 88.94 93 ILE A CA 1
ATOM 709 C C . ILE A 1 93 ? 1.897 3.617 -11.627 1.00 88.94 93 ILE A C 1
ATOM 711 O O . ILE A 1 93 ? 1.272 2.710 -11.078 1.00 88.94 93 ILE A O 1
ATOM 715 N N . SER A 1 94 ? 2.667 3.418 -12.696 1.00 88.69 94 SER A N 1
ATOM 716 C CA . SER A 1 94 ? 2.945 2.092 -13.251 1.00 88.69 94 SER A CA 1
ATOM 717 C C . SER A 1 94 ? 4.442 1.811 -13.183 1.00 88.69 94 SER A C 1
ATOM 719 O O . SER A 1 94 ? 5.261 2.643 -13.577 1.00 88.69 94 SER A O 1
ATOM 721 N N . VAL A 1 95 ? 4.803 0.653 -12.637 1.00 85.81 95 VAL A N 1
ATOM 722 C CA . VAL A 1 95 ? 6.186 0.201 -12.472 1.00 85.81 95 VAL A CA 1
ATOM 723 C C . VAL A 1 95 ? 6.241 -1.272 -12.853 1.00 85.81 95 VAL A C 1
ATOM 725 O O . VAL A 1 95 ? 5.545 -2.082 -12.246 1.00 85.81 95 VAL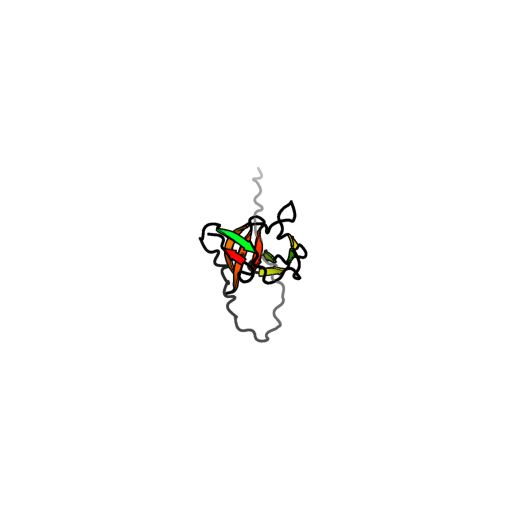 A O 1
ATOM 728 N N . HIS A 1 96 ? 7.066 -1.630 -13.841 1.00 82.12 96 HIS A N 1
ATOM 729 C CA . HIS A 1 96 ? 7.224 -3.017 -14.306 1.00 82.12 96 HIS A CA 1
ATOM 730 C C . HIS A 1 96 ? 5.880 -3.715 -14.614 1.00 82.12 96 HIS A C 1
ATOM 732 O O . HIS A 1 96 ? 5.597 -4.795 -14.097 1.00 82.12 96 HIS A O 1
ATOM 738 N N . ASN A 1 97 ? 5.023 -3.070 -15.419 1.00 83.25 97 ASN A N 1
ATOM 739 C CA . ASN A 1 97 ? 3.680 -3.547 -15.793 1.00 83.25 97 ASN A CA 1
ATOM 740 C C . ASN A 1 97 ? 2.735 -3.823 -14.610 1.00 83.25 97 ASN A C 1
ATOM 742 O O . ASN A 1 97 ? 1.728 -4.514 -14.758 1.00 83.25 97 ASN A O 1
ATOM 746 N N . ARG A 1 98 ? 3.038 -3.280 -13.427 1.00 87.62 98 ARG A N 1
ATOM 747 C CA . ARG A 1 98 ? 2.168 -3.324 -12.255 1.00 87.62 98 ARG A CA 1
ATOM 748 C C . ARG A 1 98 ? 1.775 -1.922 -11.846 1.00 87.62 98 ARG A C 1
ATOM 750 O O . ARG A 1 98 ? 2.572 -0.985 -11.886 1.00 87.62 98 ARG A O 1
ATOM 757 N N . VAL A 1 99 ? 0.525 -1.805 -11.436 1.00 90.19 99 VAL A N 1
ATOM 758 C CA . VAL A 1 99 ? -0.092 -0.539 -11.079 1.00 90.19 99 VAL A CA 1
ATOM 759 C C . VAL A 1 99 ? -0.050 -0.364 -9.569 1.00 90.19 99 VAL A C 1
ATOM 761 O O . VAL A 1 99 ? -0.332 -1.291 -8.809 1.00 90.19 99 VAL A O 1
ATOM 764 N N . TYR A 1 100 ? 0.298 0.842 -9.138 1.00 91.50 100 TYR A N 1
ATOM 765 C CA . TYR A 1 100 ? 0.394 1.192 -7.732 1.00 91.50 100 TYR A CA 1
ATOM 766 C C . TYR A 1 100 ? -0.107 2.612 -7.451 1.00 91.50 100 TYR A C 1
ATOM 768 O O . TYR A 1 100 ? -0.217 3.446 -8.349 1.00 91.50 100 TYR A O 1
ATOM 776 N N . TRP A 1 101 ? -0.327 2.912 -6.172 1.00 92.56 101 TRP A N 1
ATOM 777 C CA . TRP A 1 101 ? -0.624 4.249 -5.664 1.00 92.56 101 TRP A CA 1
ATOM 778 C C . TRP A 1 101 ? 0.540 4.791 -4.843 1.00 92.56 101 TRP A C 1
ATOM 780 O O . TRP A 1 101 ? 0.891 4.239 -3.798 1.00 92.56 101 TRP A O 1
ATOM 790 N N . LYS A 1 102 ? 1.126 5.895 -5.309 1.00 92.00 102 LYS A N 1
ATOM 791 C CA . LYS A 1 102 ? 2.204 6.626 -4.643 1.00 92.00 102 LYS A CA 1
ATOM 792 C C . LYS A 1 102 ? 1.636 7.696 -3.711 1.00 92.00 102 LYS A C 1
ATOM 794 O O . LYS A 1 102 ? 0.922 8.596 -4.147 1.00 92.00 102 LYS A O 1
ATOM 799 N N . LEU A 1 103 ? 1.995 7.611 -2.436 1.00 89.81 103 LEU A N 1
ATOM 800 C CA . LEU A 1 103 ? 1.707 8.595 -1.393 1.00 89.81 103 LEU A CA 1
ATOM 801 C C . LEU A 1 103 ? 2.769 9.707 -1.369 1.00 89.81 103 LEU A C 1
ATOM 803 O O . LEU A 1 103 ? 3.876 9.526 -1.879 1.00 89.81 103 LEU A O 1
ATOM 807 N N . ALA A 1 104 ? 2.467 10.822 -0.695 1.00 82.06 104 ALA A N 1
ATOM 808 C CA . ALA A 1 104 ? 3.365 11.980 -0.573 1.00 82.06 104 ALA A CA 1
ATOM 809 C C . ALA A 1 104 ? 4.788 11.632 -0.076 1.00 82.06 104 ALA A C 1
ATOM 811 O O . ALA A 1 104 ? 5.763 12.189 -0.565 1.00 82.06 104 ALA A O 1
ATOM 812 N N . ASN A 1 105 ? 4.936 10.641 0.811 1.00 79.94 105 ASN A N 1
ATOM 813 C CA . ASN A 1 105 ? 6.232 10.256 1.398 1.00 79.94 105 ASN A CA 1
ATOM 814 C C . ASN A 1 105 ? 7.021 9.239 0.548 1.00 79.94 105 ASN A C 1
ATOM 816 O O . ASN A 1 105 ? 7.739 8.412 1.104 1.00 79.94 105 ASN A O 1
ATOM 820 N N . ASN A 1 106 ? 6.815 9.209 -0.772 1.00 80.50 106 ASN A N 1
ATOM 821 C CA . ASN A 1 106 ? 7.384 8.214 -1.699 1.00 80.50 106 ASN A CA 1
ATOM 822 C C . ASN A 1 106 ? 7.043 6.742 -1.367 1.00 80.50 106 ASN A C 1
ATOM 824 O O . ASN A 1 106 ? 7.604 5.817 -1.952 1.00 80.50 106 ASN A O 1
ATOM 828 N N . LYS A 1 107 ? 6.093 6.526 -0.452 1.00 88.00 107 LYS A N 1
ATOM 829 C CA . LYS A 1 107 ? 5.550 5.208 -0.124 1.00 88.00 107 LYS A CA 1
ATOM 830 C C . LYS A 1 107 ? 4.539 4.787 -1.171 1.00 88.00 107 LYS A C 1
ATOM 832 O O . LYS A 1 107 ? 3.800 5.618 -1.693 1.00 88.00 107 LYS A O 1
ATOM 837 N N . ILE A 1 108 ? 4.474 3.492 -1.426 1.00 90.88 108 ILE A N 1
ATOM 838 C CA . ILE A 1 108 ? 3.657 2.917 -2.483 1.00 90.88 108 ILE A CA 1
ATOM 839 C C . ILE A 1 108 ? 2.776 1.805 -1.917 1.00 90.88 108 ILE A C 1
ATOM 841 O O . ILE A 1 108 ? 3.201 1.041 -1.045 1.00 90.88 108 ILE A O 1
ATOM 845 N N . ILE A 1 109 ? 1.544 1.734 -2.420 1.00 90.62 109 ILE A N 1
ATOM 846 C CA . ILE A 1 109 ? 0.542 0.713 -2.106 1.00 90.62 109 ILE A CA 1
ATOM 847 C C . ILE A 1 109 ? 0.083 0.051 -3.411 1.00 90.6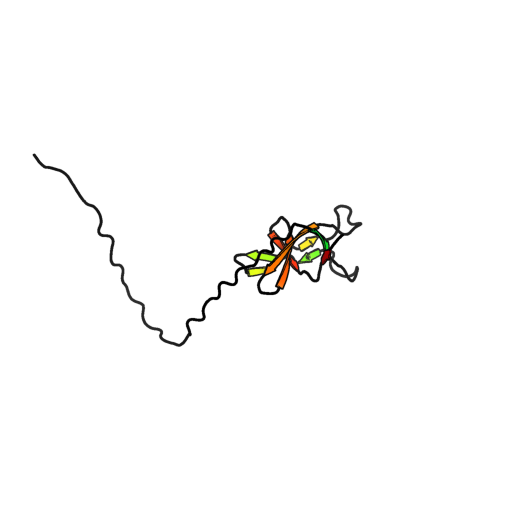2 109 ILE A C 1
ATOM 849 O O . ILE A 1 109 ? -0.024 0.708 -4.441 1.00 90.62 109 ILE A O 1
ATOM 853 N N . ASP A 1 110 ? -0.185 -1.249 -3.361 1.00 90.31 110 ASP A N 1
ATOM 854 C CA . ASP A 1 110 ? -0.737 -2.034 -4.473 1.00 90.31 110 ASP A CA 1
ATOM 855 C C . ASP A 1 110 ? -2.161 -1.568 -4.849 1.00 90.31 110 ASP A C 1
ATOM 857 O O . ASP A 1 110 ? -2.991 -1.378 -3.957 1.00 90.31 110 ASP A O 1
ATOM 861 N N . ASP A 1 111 ? -2.446 -1.402 -6.148 1.00 90.25 111 ASP A N 1
ATOM 862 C CA . ASP A 1 111 ? -3.746 -0.943 -6.680 1.00 90.25 111 ASP A CA 1
ATOM 863 C C . ASP A 1 111 ? -4.918 -1.794 -6.178 1.00 90.25 111 ASP A C 1
ATOM 865 O O . ASP A 1 111 ? -5.949 -1.252 -5.789 1.00 90.25 111 ASP A O 1
ATOM 869 N N . LYS A 1 112 ? -4.728 -3.115 -6.050 1.00 88.88 112 LYS A N 1
ATOM 870 C CA . LYS A 1 112 ? -5.785 -4.040 -5.596 1.00 88.88 112 LYS A CA 1
ATOM 871 C C . LYS A 1 112 ? -6.269 -3.793 -4.166 1.00 88.88 112 LYS A C 1
ATOM 873 O O . LYS A 1 112 ? -7.288 -4.327 -3.750 1.00 88.88 112 LYS A O 1
ATOM 878 N N . ARG A 1 113 ? -5.503 -3.037 -3.376 1.00 86.06 113 ARG A N 1
ATOM 879 C CA . ARG A 1 113 ? -5.813 -2.731 -1.974 1.00 86.06 113 ARG A CA 1
ATOM 880 C C . ARG A 1 113 ? -6.486 -1.376 -1.824 1.00 86.06 113 ARG A C 1
ATOM 882 O O . ARG A 1 113 ? -6.545 -0.871 -0.711 1.00 86.06 113 ARG A O 1
ATOM 889 N N . VAL A 1 114 ? -6.925 -0.742 -2.906 1.00 89.06 114 VAL A N 1
ATOM 890 C CA . VAL A 1 114 ? -7.365 0.652 -2.893 1.00 89.06 114 VAL A CA 1
ATOM 891 C C . VAL A 1 114 ? -8.765 0.792 -3.485 1.00 89.06 114 VAL A C 1
ATOM 893 O O . VAL A 1 114 ? -9.075 0.219 -4.522 1.00 89.06 114 VAL A O 1
ATOM 896 N N . VAL A 1 115 ? -9.595 1.605 -2.832 1.00 88.44 115 VAL A N 1
ATOM 897 C CA . VAL A 1 115 ? -10.862 2.126 -3.352 1.00 88.44 115 VAL A CA 1
ATOM 898 C C . VAL A 1 115 ? -10.700 3.622 -3.599 1.00 88.44 115 VAL A C 1
ATOM 900 O O . VAL A 1 115 ? -10.194 4.357 -2.747 1.00 88.44 115 VAL A O 1
ATOM 903 N N . ILE A 1 116 ? -11.129 4.085 -4.770 1.00 88.44 116 ILE A N 1
ATOM 904 C CA . ILE A 1 116 ? -11.135 5.510 -5.111 1.00 88.44 116 ILE A CA 1
ATOM 905 C C . ILE A 1 116 ? -12.381 6.144 -4.490 1.00 88.44 116 ILE A C 1
ATOM 907 O O . ILE A 1 116 ? -13.490 5.656 -4.703 1.00 88.44 116 ILE A O 1
ATOM 911 N N . ILE A 1 117 ? -12.199 7.231 -3.742 1.00 86.06 117 ILE A N 1
ATOM 912 C CA . ILE A 1 117 ? -13.314 8.021 -3.210 1.00 86.06 117 ILE A CA 1
ATOM 913 C C . ILE A 1 117 ? -13.674 9.066 -4.268 1.00 86.06 117 ILE A C 1
ATOM 915 O O . ILE A 1 117 ? -12.796 9.821 -4.691 1.00 86.06 117 ILE A O 1
ATOM 919 N N . LYS A 1 118 ? -14.934 9.057 -4.715 1.00 79.69 118 LYS A N 1
ATOM 920 C CA . LYS A 1 118 ? -15.487 10.051 -5.643 1.00 79.69 118 LYS A CA 1
ATOM 921 C C . LYS A 1 118 ? -15.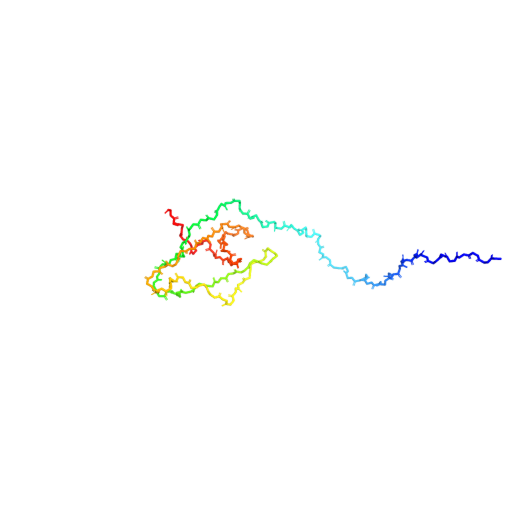920 11.310 -4.905 1.00 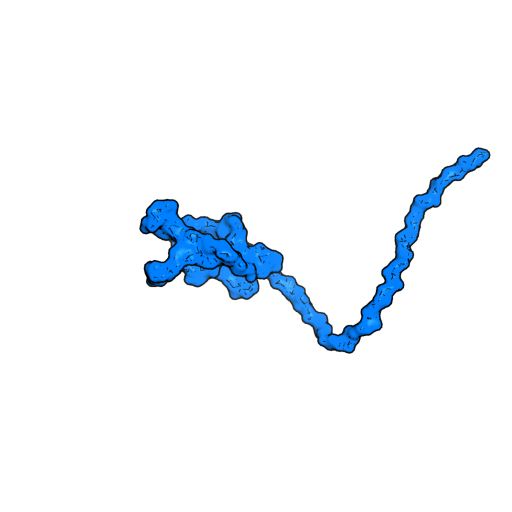79.69 118 LYS A C 1
ATOM 923 O O . LYS A 1 118 ? -16.351 11.175 -3.738 1.00 79.69 118 LYS A O 1
#